Protein AF-A0A1I1IPP2-F1 (afdb_monomer_lite)

Organism: NCBI:txid119641

Sequence (76 aa):
MEQTKWKEDLKYNEFLVERFFGKAESLFVTDTYQFDDYSKYVATAFDASEKLKRRKEVFPQDCKKAFELGKRLIKM

pLDDT: mean 90.8, s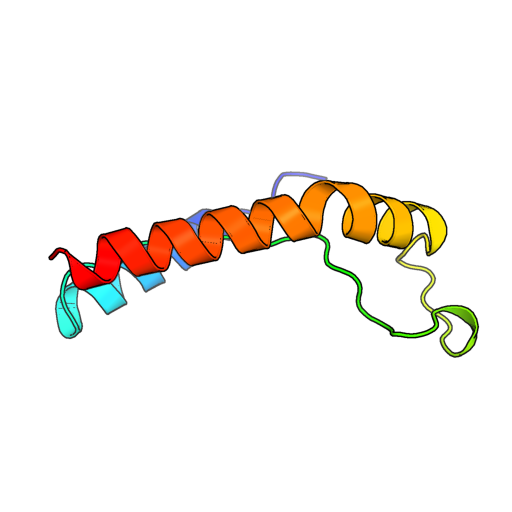td 10.49, range [45.06, 98.44]

Secondary structure (DSSP, 8-state):
----THHHHHHHHHHHHHHHHS--------S----S-GGGS--TTS-HHHHHHHHHHTHHHHHHHHHHHHHHHTT-

Radius of gyration: 16.23 Å; chains: 1; bounding box: 31×27×42 Å

Foldseek 3Di:
DPDDPVVVVVVVVLVVCCVPVNHGDDDDDDLAQDDPDCVVDPDVVDDNVVNVVCCVPPVVVSVVVVVVVVVVVVVD

Structure (mmCIF, N/CA/C/O backbone):
data_AF-A0A1I1IPP2-F1
#
_entry.id   AF-A0A1I1IPP2-F1
#
loop_
_atom_site.group_PDB
_atom_site.id
_atom_site.type_symbol
_atom_site.label_atom_id
_atom_site.label_alt_id
_atom_site.label_comp_id
_atom_site.label_asym_id
_atom_site.label_entity_id
_atom_site.label_seq_id
_atom_site.pdbx_PDB_ins_code
_atom_site.Cartn_x
_atom_site.Cartn_y
_atom_site.Cartn_z
_atom_site.occupancy
_atom_site.B_iso_or_equiv
_atom_site.auth_seq_id
_atom_site.auth_comp_id
_atom_site.auth_asym_id
_atom_site.auth_atom_id
_atom_site.pdbx_PDB_model_num
ATOM 1 N N . MET A 1 1 ? 15.282 14.679 -3.955 1.00 45.06 1 MET A N 1
ATOM 2 C CA . MET A 1 1 ? 13.808 14.747 -3.952 1.00 45.06 1 MET A CA 1
ATOM 3 C C . MET A 1 1 ? 13.361 14.678 -2.511 1.00 45.06 1 MET A C 1
ATOM 5 O O . MET A 1 1 ? 13.496 13.640 -1.877 1.00 45.06 1 MET A O 1
ATOM 9 N N . GLU A 1 2 ? 12.993 15.832 -1.977 1.00 48.59 2 GLU A N 1
ATOM 10 C CA . GLU A 1 2 ? 12.545 16.011 -0.600 1.00 48.59 2 GLU A CA 1
ATOM 11 C C . GLU A 1 2 ? 11.289 15.161 -0.365 1.00 48.59 2 GLU A C 1
ATOM 13 O O . GLU A 1 2 ? 10.409 15.106 -1.226 1.00 48.59 2 GLU A O 1
ATOM 18 N N . GLN A 1 3 ? 11.249 14.416 0.743 1.00 52.72 3 GLN A N 1
ATOM 19 C CA . GLN A 1 3 ? 10.128 13.532 1.050 1.00 52.72 3 GLN A CA 1
ATOM 20 C C . GLN A 1 3 ? 8.865 14.382 1.197 1.00 52.72 3 GLN A C 1
ATOM 22 O O . GLN A 1 3 ? 8.729 15.182 2.116 1.00 52.72 3 GLN A O 1
ATOM 27 N N . THR A 1 4 ? 7.969 14.219 0.233 1.00 63.75 4 THR A N 1
ATOM 28 C CA . THR A 1 4 ? 6.689 14.902 0.101 1.00 63.75 4 THR A CA 1
ATOM 29 C C . THR A 1 4 ? 5.902 14.857 1.428 1.00 63.75 4 THR A C 1
ATOM 31 O O . THR A 1 4 ? 5.749 13.796 2.033 1.00 63.75 4 THR A O 1
ATOM 34 N N . LYS A 1 5 ? 5.380 16.006 1.888 1.00 73.75 5 LYS A N 1
ATOM 35 C CA . LYS A 1 5 ? 4.595 16.169 3.138 1.00 73.75 5 LYS A CA 1
ATOM 36 C C . LYS A 1 5 ? 3.233 15.454 3.152 1.00 73.75 5 LYS A C 1
ATOM 38 O O . LYS A 1 5 ? 2.486 15.579 4.112 1.00 73.75 5 LYS A O 1
ATOM 43 N N . TRP A 1 6 ? 2.921 14.645 2.141 1.00 82.81 6 TRP A N 1
ATOM 44 C CA . TRP A 1 6 ? 1.616 13.994 1.959 1.00 82.81 6 TRP A CA 1
ATOM 45 C C . TRP A 1 6 ? 1.144 13.180 3.169 1.00 82.81 6 TRP A C 1
ATOM 47 O O . TRP A 1 6 ? -0.053 13.014 3.377 1.00 82.81 6 TRP A O 1
ATOM 57 N N . LYS A 1 7 ? 2.067 12.663 3.990 1.00 82.62 7 LYS A N 1
ATOM 58 C CA . LYS A 1 7 ? 1.703 11.941 5.216 1.00 82.62 7 LYS A CA 1
ATOM 59 C C . LYS A 1 7 ? 1.023 12.843 6.247 1.00 82.62 7 LYS A C 1
ATOM 61 O O . LYS A 1 7 ? 0.209 12.344 7.011 1.00 82.62 7 LYS A O 1
ATOM 66 N N . GLU A 1 8 ? 1.362 14.130 6.299 1.00 85.12 8 GLU A N 1
ATOM 67 C CA . GLU A 1 8 ? 0.723 15.102 7.195 1.00 85.12 8 GLU A CA 1
ATOM 68 C C . GLU A 1 8 ? -0.726 15.345 6.766 1.00 85.12 8 GLU A C 1
ATOM 70 O O . GLU A 1 8 ? -1.632 15.234 7.590 1.00 85.12 8 GLU A O 1
ATOM 75 N N . ASP A 1 9 ? -0.955 15.541 5.466 1.00 84.56 9 ASP A N 1
ATOM 76 C CA . ASP A 1 9 ? -2.301 15.713 4.909 1.00 84.56 9 ASP A CA 1
ATOM 77 C C . ASP A 1 9 ? -3.172 14.467 5.141 1.00 84.56 9 ASP A C 1
ATOM 79 O O . ASP A 1 9 ? -4.332 14.561 5.538 1.00 84.56 9 ASP A O 1
ATOM 83 N N . LEU A 1 10 ? -2.609 13.265 4.971 1.00 88.56 10 LEU A N 1
ATOM 84 C CA . LEU A 1 10 ? -3.354 12.026 5.210 1.00 88.56 10 LEU A CA 1
ATOM 85 C C . LEU A 1 10 ? -3.617 11.746 6.696 1.00 88.56 10 LEU A C 1
ATOM 87 O O . LEU A 1 10 ? -4.612 11.097 7.011 1.00 88.56 10 LEU A O 1
ATOM 91 N N . LYS A 1 11 ? -2.799 12.270 7.619 1.00 89.19 11 LYS A N 1
ATOM 92 C CA . LYS A 1 11 ? -3.115 12.223 9.057 1.00 89.19 11 LYS A CA 1
ATOM 93 C C . LYS A 1 11 ? -4.352 13.046 9.392 1.00 89.19 11 LYS A C 1
ATOM 95 O O . LYS A 1 11 ? -5.115 12.654 10.269 1.00 89.19 11 LYS A O 1
ATOM 100 N N . TYR A 1 12 ? -4.571 14.164 8.699 1.00 91.19 12 TYR A N 1
ATOM 101 C CA . TYR A 1 12 ? -5.801 14.930 8.875 1.00 91.19 12 TYR A CA 1
ATOM 102 C C . TYR A 1 12 ? -7.028 14.119 8.436 1.00 91.19 12 TYR A C 1
ATOM 104 O O . TYR A 1 12 ? -8.043 14.127 9.127 1.00 91.19 12 TYR A O 1
ATOM 112 N N . ASN A 1 13 ? -6.916 13.335 7.358 1.00 91.88 13 ASN A N 1
ATOM 113 C CA . ASN A 1 13 ? -7.982 12.416 6.954 1.00 91.88 13 ASN A CA 1
ATOM 114 C C . ASN A 1 13 ? -8.243 11.334 8.009 1.00 91.88 13 ASN A C 1
ATOM 116 O O . ASN A 1 13 ? -9.400 11.078 8.323 1.00 91.88 13 ASN A O 1
ATOM 120 N N . GLU A 1 14 ? -7.197 10.728 8.579 1.00 93.19 14 GLU A N 1
ATOM 121 C CA . GLU A 1 14 ? -7.340 9.756 9.674 1.00 93.19 14 GLU A CA 1
ATOM 122 C C . GLU A 1 14 ? -8.060 10.376 10.878 1.00 93.19 14 GLU A C 1
ATOM 124 O O . GLU A 1 14 ? -9.026 9.799 11.369 1.00 93.19 14 GLU A O 1
ATOM 129 N N . PHE A 1 15 ? -7.680 11.598 11.270 1.00 94.38 15 PHE A N 1
ATOM 130 C CA . PHE A 1 15 ? -8.357 12.357 12.325 1.00 94.38 15 PHE A CA 1
ATOM 131 C C . PHE A 1 15 ? -9.840 12.605 12.017 1.00 94.38 15 PHE A C 1
ATOM 133 O O . PHE A 1 15 ? -10.693 12.418 12.886 1.00 94.38 15 PHE A O 1
ATOM 140 N N . LEU A 1 16 ? -10.171 13.029 10.793 1.00 95.69 16 LEU A N 1
ATOM 141 C CA . LEU A 1 16 ? -11.560 13.265 10.399 1.00 95.69 16 LEU A CA 1
ATOM 142 C C . LEU A 1 16 ? -12.374 11.968 10.415 1.00 95.69 16 LEU A C 1
ATOM 144 O O . LEU A 1 16 ? -13.485 11.956 10.946 1.00 95.69 16 LEU A O 1
ATOM 148 N N . VAL A 1 17 ? -11.827 10.878 9.872 1.00 94.81 17 VAL A N 1
ATOM 149 C CA . VAL A 1 17 ? -12.490 9.568 9.893 1.00 94.81 17 VAL A CA 1
ATOM 150 C C . VAL A 1 17 ? -12.717 9.124 11.334 1.00 94.81 17 VAL A C 1
ATOM 152 O O . VAL A 1 17 ? -13.839 8.756 11.674 1.00 94.81 17 VAL A O 1
ATOM 155 N N . GLU A 1 18 ? -11.707 9.254 12.197 1.00 94.69 18 GLU A N 1
ATOM 156 C CA . GLU A 1 18 ? -11.824 8.903 13.610 1.00 94.69 18 GLU A CA 1
ATOM 157 C C . GLU A 1 18 ? -12.917 9.707 14.325 1.00 94.69 18 GLU A C 1
ATOM 159 O O . GLU A 1 18 ? -13.743 9.157 15.057 1.00 94.69 18 GLU A O 1
ATOM 164 N N . ARG A 1 19 ? -12.975 11.018 14.064 1.00 96.38 19 ARG A N 1
ATOM 165 C CA . ARG A 1 19 ? -13.925 11.940 14.696 1.00 96.38 19 ARG A CA 1
ATOM 166 C C . ARG A 1 19 ? -15.389 11.634 14.369 1.00 96.38 19 ARG A C 1
ATOM 168 O O . ARG A 1 19 ? -16.245 11.920 15.215 1.00 96.38 19 ARG A O 1
ATOM 175 N N . PHE A 1 20 ? -15.672 11.132 13.164 1.00 96.88 20 PHE A N 1
ATOM 176 C CA . PHE A 1 20 ? -17.034 10.917 12.659 1.00 96.88 20 PHE A CA 1
ATOM 177 C C . PHE A 1 20 ? -17.478 9.451 12.651 1.00 96.88 20 PHE A C 1
ATOM 179 O O . PHE A 1 20 ? -18.661 9.190 12.858 1.00 96.88 20 PHE A O 1
ATOM 186 N N . PHE A 1 21 ? -16.562 8.508 12.430 1.00 92.38 21 PHE A N 1
ATOM 187 C CA . PHE A 1 21 ? -16.875 7.083 12.265 1.00 92.38 21 PHE A CA 1
ATOM 188 C C . PHE A 1 21 ? -16.338 6.200 13.400 1.00 92.38 21 PHE A C 1
ATOM 190 O O . PHE A 1 21 ? -16.626 5.005 13.424 1.00 92.38 21 PHE A O 1
ATOM 197 N N . GLY A 1 22 ? -15.613 6.776 14.365 1.00 90.44 22 GLY A N 1
ATOM 198 C CA . GLY A 1 22 ? -14.946 6.030 15.430 1.00 90.44 22 GLY A CA 1
ATOM 199 C C . GLY A 1 22 ? -13.548 5.574 15.017 1.00 90.44 22 GLY A C 1
ATOM 200 O O . GLY A 1 22 ? -13.075 5.921 13.942 1.00 90.44 22 GLY A O 1
ATOM 201 N N . LYS A 1 23 ? -12.874 4.820 15.894 1.00 90.38 23 LYS A N 1
ATOM 202 C CA . LYS A 1 23 ? -11.436 4.520 15.800 1.00 90.38 23 LYS A CA 1
ATOM 203 C C . LYS A 1 23 ? -10.972 4.193 14.373 1.00 90.38 23 LYS A C 1
ATOM 205 O O . LYS A 1 23 ? -11.458 3.252 13.748 1.00 90.38 23 LYS A O 1
ATOM 210 N N . 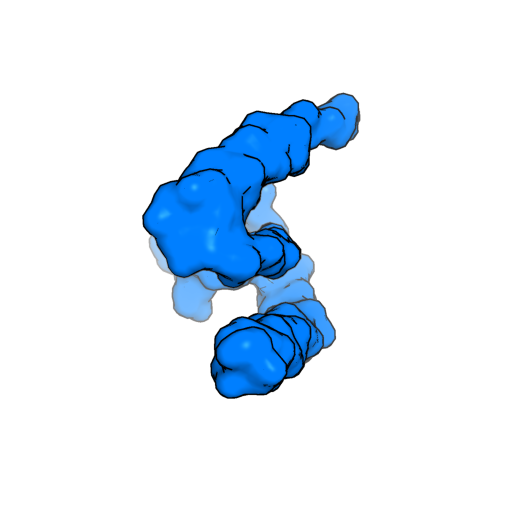ALA A 1 24 ? -9.988 4.955 13.903 1.00 92.88 24 ALA A N 1
ATOM 211 C CA . ALA A 1 24 ? -9.386 4.811 12.586 1.00 92.88 24 ALA A CA 1
ATOM 212 C C . ALA A 1 24 ? -7.904 4.433 12.710 1.00 92.88 24 ALA A C 1
ATOM 214 O O . ALA A 1 24 ? -7.244 4.760 13.691 1.00 92.88 24 ALA A O 1
ATOM 215 N N . GLU A 1 25 ? -7.388 3.720 11.714 1.00 92.25 25 GLU A N 1
ATOM 216 C CA . GLU A 1 25 ? -5.965 3.411 11.565 1.00 92.25 25 GLU A CA 1
ATOM 217 C C . GLU A 1 25 ? -5.626 3.453 10.067 1.00 92.25 25 GLU A C 1
ATOM 219 O O . GLU A 1 25 ? -6.349 2.873 9.249 1.00 92.25 25 GLU A O 1
ATOM 224 N N . SER A 1 26 ? -4.511 4.085 9.694 1.00 92.00 26 SER A N 1
ATOM 225 C CA . SER A 1 26 ? -4.046 4.131 8.298 1.00 92.00 26 SER A CA 1
ATOM 226 C C . SER A 1 26 ? -3.003 3.054 7.973 1.00 92.00 26 SER A C 1
ATOM 228 O O . SER A 1 26 ? -2.052 2.829 8.724 1.00 92.00 26 SER A O 1
ATOM 230 N N . LEU A 1 27 ? -3.103 2.446 6.784 1.00 94.12 27 LEU A N 1
ATOM 231 C CA . LEU A 1 27 ? -2.045 1.628 6.177 1.00 94.12 27 LEU A CA 1
ATOM 232 C C . LEU A 1 27 ? -1.671 2.196 4.805 1.00 94.12 27 LEU A C 1
ATOM 234 O O . LEU A 1 27 ? -2.486 2.215 3.887 1.00 94.12 27 LEU A O 1
ATOM 238 N N . PHE A 1 28 ? -0.412 2.605 4.645 1.00 92.12 28 PHE A N 1
ATOM 239 C CA . PHE A 1 28 ? 0.101 3.122 3.377 1.00 92.12 28 PHE A CA 1
ATOM 240 C C . PHE A 1 28 ? 0.811 2.022 2.586 1.00 92.12 28 PHE A C 1
ATOM 242 O O . PHE A 1 28 ? 1.872 1.547 2.994 1.00 92.12 28 PHE A O 1
ATOM 249 N N . VAL A 1 29 ? 0.244 1.655 1.437 1.00 93.50 29 VAL A N 1
ATOM 250 C CA . VAL A 1 29 ? 0.843 0.724 0.470 1.00 93.50 29 VAL A CA 1
ATOM 251 C C . VAL A 1 29 ? 1.333 1.536 -0.723 1.00 93.50 29 VAL A C 1
ATOM 253 O O . VAL A 1 29 ? 0.537 2.128 -1.449 1.00 93.50 29 VAL A O 1
ATOM 256 N N . THR A 1 30 ? 2.650 1.612 -0.901 1.00 91.69 30 THR A N 1
ATOM 257 C CA . THR A 1 30 ? 3.286 2.470 -1.911 1.00 91.69 30 THR A CA 1
ATOM 258 C C . THR A 1 30 ? 4.102 1.666 -2.909 1.00 91.69 30 THR A C 1
ATOM 260 O O . THR A 1 30 ? 4.522 0.540 -2.625 1.00 91.69 30 THR A O 1
ATOM 263 N N . ASP A 1 31 ? 4.371 2.288 -4.064 1.00 91.81 31 ASP A N 1
ATOM 264 C CA . ASP A 1 31 ? 5.229 1.722 -5.106 1.00 91.81 31 ASP A CA 1
ATOM 265 C C . ASP A 1 31 ? 4.711 0.331 -5.537 1.00 91.81 31 ASP A C 1
ATOM 267 O O . ASP A 1 31 ? 5.348 -0.706 -5.396 1.00 91.81 31 ASP A O 1
ATOM 271 N N . THR A 1 32 ? 3.450 0.315 -5.973 1.00 91.69 32 THR A N 1
ATOM 272 C CA . THR A 1 32 ? 2.718 -0.892 -6.385 1.00 91.69 32 THR A CA 1
ATOM 273 C C . THR A 1 32 ? 3.088 -1.320 -7.810 1.00 91.69 32 THR A C 1
ATOM 275 O O . THR A 1 32 ? 3.928 -0.694 -8.455 1.00 91.69 32 THR A O 1
ATOM 278 N N . TYR A 1 33 ? 2.445 -2.374 -8.320 1.00 94.88 33 TYR A N 1
ATOM 279 C CA . TYR A 1 33 ? 2.582 -2.842 -9.703 1.00 94.88 33 TYR A CA 1
ATOM 280 C C . TYR A 1 33 ? 1.387 -2.359 -10.536 1.00 94.88 33 TYR A C 1
ATOM 282 O O . TYR A 1 33 ? 0.267 -2.809 -10.306 1.00 94.88 33 TYR A O 1
ATOM 290 N N . GLN A 1 34 ? 1.613 -1.401 -11.440 1.00 93.69 34 GLN A N 1
ATOM 291 C CA . GLN A 1 34 ? 0.548 -0.632 -12.101 1.00 93.69 34 GLN A CA 1
ATOM 292 C C . GLN A 1 34 ? -0.137 -1.388 -13.247 1.00 93.69 34 GLN A C 1
ATOM 294 O O . GLN A 1 34 ? -1.335 -1.216 -13.449 1.00 93.69 34 GLN A O 1
ATOM 299 N N . PHE A 1 35 ? 0.610 -2.214 -13.981 1.00 93.81 35 PHE A N 1
ATOM 300 C CA . PHE A 1 35 ? 0.122 -2.917 -15.169 1.00 93.81 35 PHE A CA 1
ATOM 301 C C . PHE A 1 35 ? 0.325 -4.416 -15.014 1.00 93.81 35 PHE A C 1
ATOM 303 O O . PHE A 1 35 ? 1.275 -4.847 -14.372 1.00 93.81 35 PHE A O 1
ATOM 310 N N . ASP A 1 36 ? -0.557 -5.217 -15.597 1.00 91.69 36 ASP A N 1
ATOM 311 C CA . ASP A 1 36 ? -0.366 -6.662 -15.737 1.00 91.69 36 ASP A CA 1
ATOM 312 C C . ASP A 1 36 ? 0.854 -6.979 -16.615 1.00 91.69 36 ASP A C 1
ATOM 314 O O . ASP A 1 36 ? 1.637 -7.870 -16.287 1.00 91.69 36 ASP A O 1
ATOM 318 N N . ASP A 1 37 ? 1.027 -6.199 -17.683 1.00 92.06 37 ASP A N 1
ATOM 319 C CA . ASP A 1 37 ? 2.103 -6.311 -18.654 1.00 92.06 37 ASP A CA 1
ATOM 320 C C . ASP A 1 37 ? 2.626 -4.920 -19.036 1.00 92.06 37 ASP A C 1
ATOM 322 O O . ASP A 1 37 ? 1.996 -4.166 -19.780 1.00 92.06 37 ASP A O 1
ATOM 326 N N . TYR A 1 38 ? 3.813 -4.583 -18.531 1.00 93.62 38 TYR A N 1
ATOM 327 C CA . TYR A 1 38 ? 4.465 -3.302 -18.804 1.00 93.62 38 TYR A CA 1
ATOM 328 C C . TYR A 1 38 ? 4.910 -3.150 -20.265 1.00 93.62 38 TYR A C 1
ATOM 330 O O . TYR A 1 38 ? 5.107 -2.022 -20.702 1.00 93.62 38 TYR A O 1
ATOM 338 N N . SER A 1 39 ? 5.039 -4.233 -21.043 1.00 92.06 39 SER A N 1
ATOM 339 C CA . SER A 1 39 ? 5.444 -4.139 -22.455 1.00 92.06 39 SER A CA 1
ATOM 340 C C . SER A 1 39 ? 4.378 -3.480 -23.337 1.00 92.06 39 SER A C 1
ATOM 342 O O . SER A 1 39 ? 4.692 -2.935 -24.394 1.00 92.06 39 SER A O 1
ATOM 344 N N . LYS A 1 40 ? 3.121 -3.474 -22.877 1.00 95.88 40 LYS A N 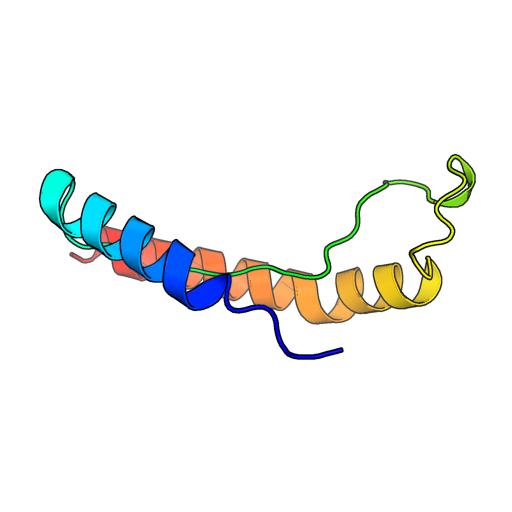1
ATOM 345 C CA . LYS A 1 40 ? 1.987 -2.852 -23.571 1.00 95.88 40 LYS A CA 1
ATOM 346 C C . LYS A 1 40 ? 1.929 -1.331 -23.401 1.00 95.88 40 LYS A C 1
ATOM 348 O O . LYS A 1 40 ? 1.125 -0.687 -24.072 1.00 95.88 40 LYS A O 1
ATOM 353 N N . TYR A 1 41 ? 2.740 -0.751 -22.512 1.00 94.19 41 TYR A N 1
ATOM 354 C CA . TYR A 1 41 ? 2.640 0.657 -22.129 1.00 94.19 41 TYR A CA 1
ATOM 355 C C . TYR A 1 41 ? 4.000 1.357 -22.151 1.00 94.19 41 TYR A C 1
ATOM 357 O O . TYR A 1 41 ? 4.988 0.865 -21.613 1.00 94.19 41 TYR A O 1
ATOM 365 N N . VAL A 1 42 ? 4.040 2.575 -22.695 1.00 93.75 42 VAL A N 1
ATOM 366 C CA . VAL A 1 42 ? 5.211 3.452 -22.562 1.00 93.75 42 VAL A CA 1
ATOM 367 C C . VAL A 1 42 ? 5.167 4.110 -21.184 1.00 93.75 42 VAL A C 1
ATOM 369 O O . VAL A 1 42 ? 4.528 5.141 -20.987 1.00 93.75 42 VAL A O 1
ATOM 372 N N . ALA A 1 43 ? 5.831 3.484 -20.215 1.00 91.38 43 ALA A N 1
ATOM 373 C CA . ALA A 1 43 ? 5.827 3.891 -18.812 1.00 91.38 43 ALA A CA 1
ATOM 374 C C . ALA A 1 43 ? 7.232 4.296 -18.332 1.00 91.38 43 ALA A C 1
ATOM 376 O O . ALA A 1 43 ? 7.793 3.684 -17.428 1.00 91.38 43 ALA A O 1
ATOM 377 N N . THR A 1 44 ? 7.810 5.340 -18.932 1.00 92.81 44 THR A N 1
ATOM 378 C CA . THR A 1 44 ? 9.216 5.750 -18.716 1.00 92.81 44 THR A CA 1
ATOM 379 C C . THR A 1 44 ? 9.555 6.175 -17.286 1.00 92.81 44 THR A C 1
ATOM 381 O O . THR A 1 44 ? 10.722 6.183 -16.911 1.00 92.81 44 THR A O 1
ATOM 384 N N . ALA A 1 45 ? 8.552 6.503 -16.472 1.00 92.12 45 ALA A N 1
ATOM 385 C CA . ALA A 1 45 ? 8.735 6.821 -15.058 1.00 92.12 45 ALA A CA 1
ATOM 386 C C . ALA A 1 45 ? 9.006 5.584 -14.175 1.00 92.12 45 ALA A C 1
ATOM 388 O O . ALA A 1 45 ? 9.315 5.741 -12.993 1.00 92.12 45 ALA A O 1
ATOM 389 N N . PHE A 1 46 ? 8.858 4.364 -14.705 1.00 92.19 46 PHE A N 1
ATOM 390 C CA . PHE A 1 46 ? 8.957 3.123 -13.940 1.00 92.19 46 PHE A CA 1
ATOM 391 C C . PHE A 1 46 ? 9.917 2.125 -14.585 1.00 92.19 46 PHE A C 1
ATOM 393 O O . PHE A 1 46 ? 9.900 1.920 -15.794 1.00 92.19 46 PHE A O 1
ATOM 400 N N . ASP A 1 47 ? 10.680 1.425 -13.748 1.00 94.50 47 ASP A N 1
ATOM 401 C CA . ASP A 1 47 ? 11.419 0.234 -14.157 1.00 94.50 47 ASP A CA 1
ATOM 402 C C . ASP A 1 47 ? 10.554 -1.013 -13.923 1.00 94.50 47 ASP A C 1
ATOM 404 O O . ASP A 1 47 ? 10.236 -1.365 -12.785 1.00 94.50 47 ASP A O 1
ATOM 408 N N . ALA A 1 48 ? 10.150 -1.685 -15.001 1.00 94.31 48 ALA A N 1
ATOM 409 C CA . ALA A 1 48 ? 9.260 -2.842 -14.922 1.00 94.31 48 ALA A CA 1
ATOM 410 C C . ALA A 1 48 ? 9.851 -4.013 -14.114 1.00 94.31 48 ALA A C 1
ATOM 412 O O . ALA A 1 48 ? 9.105 -4.743 -13.452 1.00 94.31 48 ALA A O 1
ATOM 413 N N . SER A 1 49 ? 11.174 -4.193 -14.151 1.00 94.75 49 SER A N 1
ATOM 414 C CA . SER A 1 49 ? 11.866 -5.275 -13.449 1.00 94.75 49 SER A CA 1
ATOM 415 C C . SER A 1 49 ? 11.912 -5.021 -11.941 1.00 94.75 49 SER A C 1
ATOM 417 O O . SER A 1 49 ? 11.546 -5.906 -11.161 1.00 94.75 49 SER A O 1
ATOM 419 N N . GLU A 1 50 ? 12.207 -3.788 -11.527 1.00 95.94 50 GLU A N 1
ATOM 420 C CA . GLU A 1 50 ? 12.182 -3.382 -10.119 1.00 95.94 50 GLU A CA 1
ATOM 421 C C . GLU A 1 50 ? 10.759 -3.429 -9.549 1.00 95.94 50 GLU A C 1
ATOM 423 O O . GLU A 1 50 ? 10.533 -3.951 -8.453 1.00 95.94 50 GLU A O 1
ATOM 428 N N . LYS A 1 51 ? 9.759 -2.985 -10.324 1.00 95.62 51 LYS A N 1
ATOM 429 C CA . LYS A 1 51 ? 8.341 -3.097 -9.943 1.00 95.62 51 LYS A CA 1
ATOM 430 C C . LYS A 1 51 ? 7.928 -4.554 -9.751 1.00 95.62 51 LYS A C 1
ATOM 432 O O . LYS A 1 51 ? 7.225 -4.877 -8.789 1.00 95.62 51 LYS A O 1
ATOM 437 N N . LEU A 1 52 ? 8.371 -5.450 -10.636 1.00 95.56 52 LEU A N 1
ATOM 438 C CA . LEU A 1 52 ? 8.076 -6.879 -10.531 1.00 95.56 52 LEU A CA 1
ATOM 439 C C . LEU A 1 52 ? 8.736 -7.496 -9.296 1.00 95.56 52 LEU A C 1
ATOM 441 O O . LEU A 1 52 ? 8.091 -8.267 -8.581 1.00 95.56 52 LEU A O 1
ATOM 445 N N . LYS A 1 53 ? 9.996 -7.147 -9.018 1.00 96.56 53 LYS A N 1
ATOM 446 C CA . LYS A 1 53 ? 10.703 -7.584 -7.810 1.00 96.56 53 LYS A CA 1
ATOM 447 C C . LYS A 1 53 ? 9.960 -7.140 -6.554 1.00 96.56 53 LYS A C 1
ATOM 449 O O . LYS A 1 53 ? 9.621 -7.969 -5.709 1.00 96.56 53 LYS A O 1
ATOM 454 N N . ARG A 1 54 ? 9.589 -5.862 -6.477 1.00 96.94 54 ARG A N 1
ATOM 455 C CA . ARG A 1 54 ? 8.811 -5.325 -5.359 1.00 96.94 54 ARG A CA 1
ATOM 456 C C . ARG A 1 54 ? 7.456 -6.013 -5.194 1.00 96.94 54 ARG A C 1
ATOM 458 O O . ARG A 1 54 ? 7.066 -6.325 -4.070 1.00 96.94 54 ARG 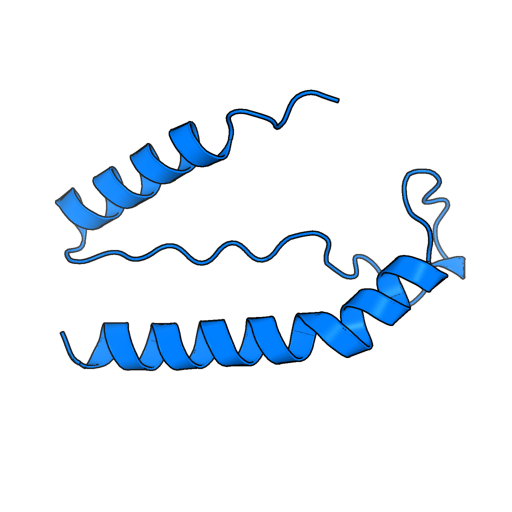A O 1
ATOM 465 N N . ARG A 1 55 ? 6.754 -6.312 -6.292 1.00 96.00 55 ARG A N 1
ATOM 466 C CA . ARG A 1 55 ? 5.508 -7.096 -6.251 1.00 96.00 55 ARG A CA 1
ATOM 467 C C . ARG A 1 55 ? 5.724 -8.493 -5.665 1.00 96.00 55 ARG A C 1
ATOM 469 O O . ARG A 1 55 ? 4.843 -8.995 -4.981 1.00 96.00 55 ARG A O 1
ATOM 476 N N . LYS A 1 56 ? 6.858 -9.140 -5.929 1.00 97.50 56 LYS A N 1
ATOM 477 C CA . LYS A 1 56 ? 7.148 -10.478 -5.389 1.00 97.50 56 LYS A CA 1
ATOM 478 C C . LYS A 1 56 ? 7.553 -10.435 -3.915 1.00 97.50 56 LYS A C 1
ATOM 480 O O . LYS A 1 56 ? 7.142 -11.304 -3.155 1.00 97.50 56 LYS A O 1
ATOM 485 N N . GLU A 1 57 ? 8.329 -9.433 -3.513 1.00 97.44 57 GLU A N 1
ATOM 486 C CA . GLU A 1 57 ? 8.960 -9.398 -2.188 1.00 97.44 57 GLU A CA 1
ATOM 487 C C . GLU A 1 57 ? 8.158 -8.601 -1.146 1.00 97.44 57 GLU A C 1
ATOM 489 O O . GLU A 1 57 ? 8.039 -9.033 0.002 1.00 97.44 57 GLU A O 1
ATOM 494 N N . VAL A 1 58 ? 7.589 -7.452 -1.526 1.00 97.62 58 VAL A N 1
ATOM 495 C CA . VAL A 1 58 ? 6.973 -6.481 -0.599 1.00 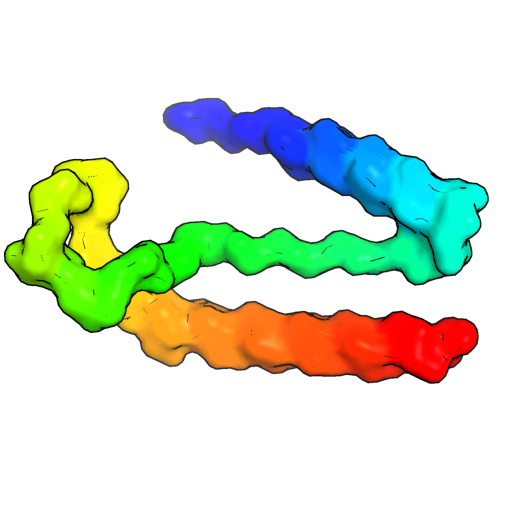97.62 58 VAL A CA 1
ATOM 496 C C . VAL A 1 58 ? 5.453 -6.613 -0.559 1.00 97.62 58 VAL A C 1
ATOM 498 O O . VAL A 1 58 ? 4.872 -6.634 0.524 1.00 97.62 58 VAL A O 1
ATOM 501 N N . PHE A 1 59 ? 4.798 -6.768 -1.713 1.00 96.50 59 PHE A N 1
ATOM 502 C CA . PHE A 1 59 ? 3.331 -6.814 -1.776 1.00 96.50 59 PHE A CA 1
ATOM 503 C C . PHE A 1 59 ? 2.701 -7.910 -0.890 1.00 96.50 59 PHE A C 1
ATOM 505 O O . PHE A 1 59 ? 1.748 -7.592 -0.178 1.00 96.50 59 PHE A O 1
ATOM 512 N N . PRO A 1 60 ? 3.233 -9.150 -0.802 1.00 97.62 60 PRO A N 1
ATOM 513 C CA . PRO A 1 60 ? 2.691 -10.148 0.125 1.00 97.62 60 PRO A CA 1
ATOM 514 C C . PRO A 1 60 ? 2.763 -9.715 1.598 1.00 97.62 60 PRO A C 1
ATOM 516 O O . PRO A 1 60 ? 1.888 -10.050 2.398 1.00 97.62 60 PRO A O 1
ATOM 519 N N . GLN A 1 61 ? 3.787 -8.942 1.968 1.00 98.06 61 GLN A N 1
ATOM 520 C CA . GLN A 1 61 ? 3.925 -8.396 3.318 1.00 98.06 61 GLN A CA 1
ATOM 521 C C . GLN A 1 61 ? 2.892 -7.298 3.569 1.00 98.06 61 GLN A C 1
ATOM 523 O O . GLN A 1 61 ? 2.313 -7.241 4.652 1.00 98.06 61 GLN A O 1
ATOM 528 N N . ASP A 1 62 ? 2.624 -6.454 2.574 1.00 97.94 62 ASP A N 1
ATOM 529 C CA . ASP A 1 62 ? 1.580 -5.433 2.662 1.00 97.94 62 ASP A CA 1
ATOM 530 C C . ASP A 1 62 ? 0.182 -6.062 2.756 1.00 97.94 62 ASP A C 1
ATOM 532 O O . ASP A 1 62 ? -0.621 -5.624 3.579 1.00 97.94 62 ASP A O 1
ATOM 536 N N . CYS A 1 63 ? -0.079 -7.165 2.042 1.00 97.50 63 CYS A N 1
ATOM 537 C CA . CYS A 1 63 ? -1.293 -7.966 2.234 1.00 97.50 63 CYS A CA 1
ATOM 538 C C . CYS A 1 63 ? -1.407 -8.495 3.672 1.00 97.50 63 CYS A C 1
ATOM 540 O O . CYS A 1 63 ? -2.472 -8.402 4.283 1.00 97.50 63 CYS A O 1
ATOM 542 N N . LYS A 1 64 ? -0.308 -9.003 4.249 1.00 98.44 64 LYS A N 1
ATOM 543 C CA . LYS A 1 64 ? -0.287 -9.451 5.650 1.00 98.44 64 LYS A CA 1
ATOM 544 C C . LYS A 1 64 ? -0.588 -8.299 6.615 1.00 98.44 64 LYS A C 1
ATOM 546 O O . LYS A 1 64 ? -1.376 -8.478 7.540 1.00 98.44 64 LYS A O 1
ATOM 551 N N . LYS A 1 65 ? -0.009 -7.113 6.399 1.00 98.06 65 LYS A N 1
ATOM 552 C CA . LYS A 1 65 ? -0.300 -5.914 7.207 1.00 98.06 65 LYS A CA 1
ATOM 553 C C . LYS A 1 65 ? -1.770 -5.509 7.106 1.00 98.06 65 LYS A C 1
ATOM 555 O O . LYS A 1 65 ? -2.364 -5.193 8.132 1.00 98.06 65 LYS A O 1
ATOM 560 N N . ALA A 1 66 ? -2.354 -5.550 5.907 1.00 97.62 66 ALA A N 1
ATOM 561 C CA . ALA A 1 66 ? -3.765 -5.236 5.683 1.00 97.62 66 ALA A CA 1
ATOM 562 C C . ALA A 1 66 ? -4.689 -6.220 6.417 1.00 97.62 66 ALA A C 1
ATOM 564 O O . ALA A 1 66 ? -5.637 -5.806 7.080 1.00 97.62 66 ALA A O 1
ATOM 565 N N . PHE A 1 67 ? -4.368 -7.514 6.376 1.00 97.75 67 PHE A N 1
ATOM 566 C CA . PHE A 1 67 ? -5.105 -8.534 7.119 1.00 97.75 67 PHE A CA 1
ATOM 567 C C . PHE A 1 67 ? -5.029 -8.316 8.640 1.00 97.75 67 PHE A C 1
ATOM 569 O O . PHE A 1 67 ? -6.048 -8.336 9.331 1.00 97.75 67 PHE A O 1
ATOM 576 N N . GLU A 1 68 ? -3.834 -8.050 9.174 1.00 98.06 68 GLU A N 1
ATOM 577 C CA . GLU A 1 68 ? -3.660 -7.761 10.602 1.00 98.06 68 GLU A CA 1
ATOM 578 C C . GLU A 1 68 ? -4.328 -6.449 11.031 1.00 98.06 68 GLU A C 1
ATOM 580 O O . GLU A 1 68 ? -4.827 -6.363 12.152 1.00 98.06 68 GLU A O 1
ATOM 585 N N . LEU A 1 69 ? -4.371 -5.437 10.158 1.00 96.31 69 LEU A N 1
ATOM 586 C CA . LEU A 1 69 ? -5.159 -4.227 10.384 1.00 96.31 69 LEU A CA 1
ATOM 587 C C . LEU A 1 69 ? -6.649 -4.567 10.511 1.00 96.31 69 LEU A C 1
ATOM 589 O O . LEU A 1 69 ? -7.262 -4.199 11.508 1.00 96.31 69 LEU A O 1
ATOM 593 N N . GLY A 1 70 ? -7.207 -5.353 9.585 1.00 94.75 70 GLY A N 1
ATOM 594 C CA . GLY A 1 70 ? -8.599 -5.809 9.673 1.00 94.75 70 GLY A CA 1
ATOM 595 C C . GLY A 1 70 ? -8.910 -6.524 10.993 1.00 94.75 70 GLY A C 1
ATOM 596 O O . GLY A 1 70 ? -9.915 -6.229 11.636 1.00 94.75 70 GLY A O 1
ATOM 597 N N . LYS A 1 71 ? -8.003 -7.391 11.467 1.00 95.94 71 LYS A N 1
ATOM 598 C CA . LYS A 1 71 ? -8.126 -8.057 12.778 1.00 95.94 71 LYS A CA 1
ATOM 599 C C . LYS A 1 71 ? -8.147 -7.089 13.958 1.00 95.94 71 LYS A C 1
ATOM 601 O O . LYS A 1 71 ? -8.792 -7.393 14.958 1.00 95.94 71 LYS A O 1
ATOM 606 N N . ARG A 1 72 ? -7.407 -5.979 13.890 1.00 94.38 72 ARG A N 1
ATOM 607 C CA . 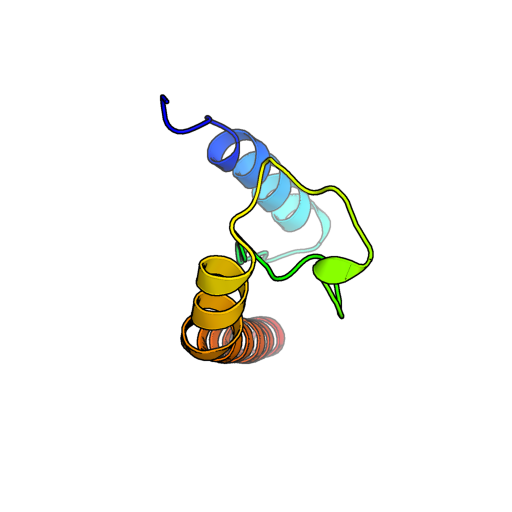ARG A 1 72 ? -7.455 -4.949 14.935 1.00 94.38 72 ARG A CA 1
ATOM 608 C C . ARG A 1 72 ? -8.777 -4.203 14.882 1.00 94.38 72 ARG A C 1
ATOM 610 O O . ARG A 1 72 ? -9.379 -4.061 15.935 1.00 94.38 72 ARG A O 1
ATOM 617 N N . LEU A 1 73 ? -9.243 -3.818 13.693 1.00 91.62 73 LEU A N 1
ATOM 618 C CA . LEU A 1 73 ? -10.484 -3.054 13.511 1.00 91.62 73 LEU A CA 1
ATOM 619 C C . LEU A 1 73 ? -11.728 -3.793 14.032 1.00 91.62 73 LEU A C 1
ATOM 621 O O . LEU A 1 73 ? -12.604 -3.159 14.602 1.00 91.62 73 LEU A O 1
ATOM 625 N N . ILE A 1 74 ? -11.795 -5.126 13.909 1.00 91.62 74 ILE A N 1
ATOM 626 C CA . ILE A 1 74 ? -12.938 -5.917 14.421 1.00 91.62 74 ILE A CA 1
ATOM 627 C C . ILE A 1 74 ? -12.903 -6.194 15.931 1.00 91.62 74 ILE A C 1
ATOM 629 O O . ILE A 1 74 ? -13.890 -6.665 16.485 1.00 91.62 74 ILE A O 1
ATOM 633 N N . LYS A 1 75 ? -11.752 -6.010 16.590 1.00 83.44 75 LYS A N 1
ATOM 634 C CA . LYS A 1 75 ? -11.584 -6.264 18.034 1.00 83.44 75 LYS A CA 1
ATOM 635 C C . LYS A 1 75 ? -11.899 -5.034 18.890 1.00 83.44 75 LYS A C 1
ATOM 637 O O . LYS A 1 75 ? -11.623 -5.058 20.089 1.00 83.44 75 LYS A O 1
ATOM 642 N N . MET A 1 76 ? -12.367 -3.962 18.260 1.00 67.25 76 MET A N 1
ATOM 643 C CA . MET A 1 76 ? -12.632 -2.667 18.880 1.00 67.25 76 MET A CA 1
ATOM 644 C C . MET A 1 76 ? -14.074 -2.568 19.352 1.00 67.25 76 MET A C 1
ATOM 646 O O . MET A 1 76 ? -14.956 -3.129 18.667 1.00 67.25 76 MET A O 1
#